Protein AF-A0A0K0EP38-F1 (afdb_monomer_lite)

Sequence (114 aa):
MKLIFFIFIFVSFFEIIFGTPALSNNSETIFCDSCLLLFNEIKQNLSLYTEESIKDAKIPVQKDCNTWVKHHKFMSNICNEVFDDITEALVEAIYKMKHQIYPDEICAKLELCK

Secondary structure (DSSP, 8-state):
-HHHHHHHHHHHHHHHHHSS----HHHHHHHHHHHHHHHHHHHHHHHH--HHHHHHTHHHHHHHHHHHHHH-GGGHHHHHHHHHHHHHHHHHHHHHHHHH--HHHHHHHTTS--

Organism: Strongyloides stercoralis (NCBI:txid6248)

Foldseek 3Di:
DVVVVVVVVVVVVCCVVQVDDDDDPVQLVVLLVVLLVVLVVVLVVLVPDDLVNLVVVLVVQLVVLVVVCVVVVVCVCVSPVVSVVVSVVVSVVSVVVNVVRDSNVVCVVSVSHD

Radius of gyration: 19.5 Å; chains: 1; bounding box: 46×30×46 Å

Structure (mmCIF, N/CA/C/O backbone):
data_AF-A0A0K0EP38-F1
#
_entry.id   AF-A0A0K0EP38-F1
#
loop_
_atom_site.group_PDB
_atom_site.id
_atom_site.type_symbol
_atom_site.label_atom_id
_atom_site.label_alt_id
_atom_site.label_comp_id
_atom_site.label_asym_id
_atom_site.label_entity_id
_atom_site.label_seq_id
_atom_site.pdbx_PDB_ins_code
_atom_site.Cartn_x
_atom_site.Cartn_y
_atom_site.Cartn_z
_atom_site.occupancy
_atom_site.B_iso_or_equiv
_atom_site.auth_seq_id
_atom_site.auth_comp_id
_atom_site.auth_asym_id
_atom_site.auth_atom_id
_atom_site.pdbx_PDB_model_num
ATOM 1 N N . MET A 1 1 ? -0.440 -21.050 4.761 1.00 52.41 1 MET A N 1
ATOM 2 C CA . MET A 1 1 ? 0.244 -21.629 3.578 1.00 52.41 1 MET A CA 1
ATOM 3 C C . MET A 1 1 ? 0.188 -20.735 2.335 1.00 52.41 1 MET A C 1
ATOM 5 O O . MET A 1 1 ? 1.208 -20.607 1.679 1.00 52.41 1 MET A O 1
ATOM 9 N N . LYS A 1 2 ? -0.938 -20.064 2.028 1.00 57.41 2 LYS A N 1
ATOM 10 C CA . LYS A 1 2 ? -1.054 -19.180 0.846 1.00 57.41 2 LYS A CA 1
ATOM 11 C C . LYS A 1 2 ? -0.114 -17.960 0.867 1.00 57.41 2 LYS A C 1
ATOM 13 O O . LYS A 1 2 ? 0.460 -17.634 -0.159 1.00 57.41 2 LYS A O 1
ATOM 18 N N . LEU A 1 3 ? 0.093 -17.338 2.033 1.00 58.81 3 LEU A N 1
ATOM 19 C CA . LEU A 1 3 ? 0.911 -16.122 2.154 1.00 58.81 3 LEU A CA 1
ATOM 20 C C . LEU A 1 3 ? 2.399 -16.361 1.832 1.00 58.81 3 LEU A C 1
ATOM 22 O O . LEU A 1 3 ? 3.007 -15.590 1.103 1.00 58.81 3 LEU A O 1
ATOM 26 N N . ILE A 1 4 ? 2.962 -17.474 2.320 1.00 69.19 4 ILE A N 1
ATOM 27 C CA . ILE A 1 4 ? 4.370 -17.840 2.084 1.00 69.19 4 ILE A CA 1
ATOM 28 C C . ILE A 1 4 ? 4.614 -18.082 0.590 1.00 69.19 4 ILE A C 1
ATOM 30 O O . ILE A 1 4 ? 5.642 -17.677 0.064 1.00 69.19 4 ILE A O 1
ATOM 34 N N . PHE A 1 5 ? 3.639 -18.677 -0.106 1.00 68.81 5 PHE A N 1
ATOM 35 C CA . PHE A 1 5 ? 3.726 -18.925 -1.545 1.00 68.81 5 PHE A CA 1
ATOM 36 C C . PHE 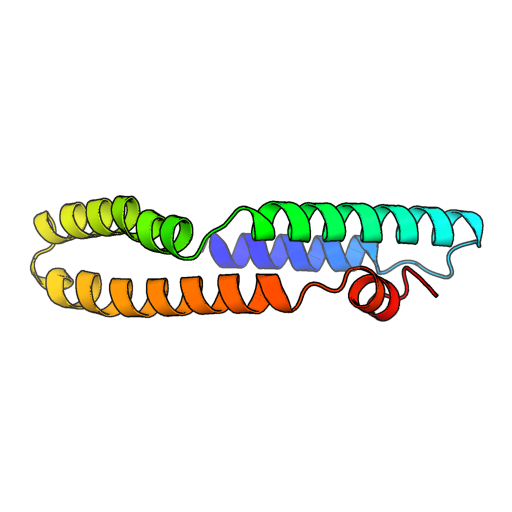A 1 5 ? 3.776 -17.619 -2.353 1.00 68.81 5 PHE A C 1
ATOM 38 O O . PHE A 1 5 ? 4.571 -17.507 -3.279 1.00 68.81 5 PHE A O 1
ATOM 45 N N . PHE A 1 6 ? 2.993 -16.606 -1.962 1.00 66.75 6 PHE A N 1
ATOM 46 C CA . PHE A 1 6 ? 3.040 -15.283 -2.594 1.00 66.75 6 PHE A CA 1
ATOM 47 C C . PHE A 1 6 ? 4.380 -14.574 -2.380 1.00 66.75 6 PHE A C 1
ATOM 49 O O . PHE A 1 6 ? 4.914 -14.006 -3.328 1.00 66.75 6 PHE A O 1
ATOM 56 N N . ILE A 1 7 ? 4.948 -14.647 -1.171 1.00 69.88 7 ILE A N 1
ATOM 57 C CA . ILE A 1 7 ? 6.267 -14.063 -0.884 1.00 69.88 7 ILE A CA 1
ATOM 58 C C . ILE A 1 7 ? 7.343 -14.753 -1.725 1.00 69.88 7 ILE A C 1
ATOM 60 O O . ILE A 1 7 ? 8.167 -14.074 -2.329 1.00 69.88 7 ILE A O 1
ATOM 64 N N . PHE A 1 8 ? 7.308 -16.087 -1.817 1.00 66.19 8 PHE A N 1
ATOM 65 C CA . PHE A 1 8 ? 8.280 -16.840 -2.610 1.00 66.19 8 PHE A CA 1
ATOM 66 C C . PHE A 1 8 ? 8.211 -16.464 -4.090 1.00 66.19 8 PHE A C 1
ATOM 68 O O . PHE A 1 8 ? 9.243 -16.179 -4.684 1.00 66.19 8 PHE A O 1
ATOM 75 N N . ILE A 1 9 ? 7.004 -16.372 -4.663 1.00 71.81 9 ILE A N 1
ATOM 76 C CA . ILE A 1 9 ? 6.829 -15.915 -6.048 1.00 71.81 9 ILE A CA 1
ATOM 77 C C . ILE A 1 9 ? 7.384 -14.502 -6.221 1.00 71.81 9 ILE A C 1
ATOM 79 O O . ILE A 1 9 ? 8.078 -14.258 -7.200 1.00 71.81 9 ILE A O 1
ATOM 83 N N . PHE A 1 10 ? 7.123 -13.588 -5.284 1.00 71.19 10 PHE A N 1
ATOM 84 C CA . PHE A 1 10 ? 7.612 -12.214 -5.386 1.00 71.19 10 PHE A CA 1
ATOM 85 C C . PHE A 1 10 ? 9.144 -12.141 -5.351 1.00 71.19 10 PHE A C 1
ATOM 87 O O . PHE A 1 10 ? 9.734 -11.444 -6.171 1.00 71.19 10 PHE A O 1
ATOM 94 N N . VAL A 1 11 ? 9.793 -12.907 -4.466 1.00 68.94 11 VAL A N 1
ATOM 95 C CA . VAL A 1 11 ? 11.262 -12.983 -4.380 1.00 68.94 11 VAL A CA 1
ATOM 96 C C . VAL A 1 11 ? 11.854 -13.620 -5.637 1.00 68.94 11 VAL A C 1
ATOM 98 O O . VAL A 1 11 ? 12.791 -13.069 -6.205 1.00 68.94 11 VAL A O 1
ATOM 101 N N . SER A 1 12 ? 11.282 -14.726 -6.124 1.00 60.16 12 SER A N 1
ATOM 102 C CA . SER A 1 12 ? 11.739 -15.373 -7.362 1.00 60.16 12 SER A CA 1
ATOM 103 C C . SER A 1 12 ? 11.550 -14.476 -8.586 1.00 60.16 12 SER A C 1
ATOM 105 O O . SER A 1 12 ? 12.399 -14.452 -9.471 1.00 60.16 12 SER A O 1
ATOM 107 N N . PHE A 1 13 ? 10.453 -13.717 -8.644 1.00 62.00 13 PHE A N 1
ATOM 108 C CA . PHE A 1 13 ? 10.215 -12.757 -9.720 1.00 62.00 13 PHE A CA 1
ATOM 109 C C . PHE A 1 13 ? 11.217 -11.601 -9.656 1.00 62.00 13 PHE A C 1
ATOM 111 O O . PHE A 1 13 ? 11.725 -11.182 -10.691 1.00 62.00 13 PHE A O 1
ATOM 118 N N . PHE A 1 14 ? 11.570 -11.153 -8.446 1.00 58.97 14 PHE A N 1
ATOM 119 C CA . PHE A 1 14 ? 12.662 -10.208 -8.232 1.00 58.97 14 PHE A CA 1
ATOM 120 C C . PHE A 1 14 ? 13.992 -10.783 -8.750 1.00 58.97 14 PHE A C 1
ATOM 122 O O . PHE A 1 14 ? 14.615 -10.184 -9.616 1.00 58.97 14 PHE A O 1
ATOM 129 N N . GLU A 1 15 ? 14.418 -11.969 -8.319 1.00 53.09 15 GLU A N 1
ATOM 130 C CA . GLU A 1 15 ? 15.701 -12.533 -8.770 1.00 53.09 15 GLU A CA 1
ATOM 131 C C . GLU A 1 15 ? 15.780 -12.725 -10.293 1.00 53.09 15 GLU A C 1
ATOM 133 O O . GLU A 1 15 ? 16.832 -12.488 -10.880 1.00 53.09 15 GLU A O 1
ATOM 138 N N . ILE A 1 16 ? 14.677 -13.094 -10.952 1.00 57.16 16 ILE A N 1
ATOM 139 C CA . ILE A 1 16 ? 14.643 -13.243 -12.415 1.00 57.16 16 ILE A CA 1
ATOM 140 C C . ILE A 1 16 ? 14.724 -11.882 -13.122 1.00 57.16 16 ILE A C 1
ATOM 142 O O . ILE A 1 16 ? 15.391 -11.777 -14.149 1.00 57.16 16 ILE A O 1
ATOM 146 N N . ILE A 1 17 ? 14.067 -10.844 -12.595 1.00 56.72 17 ILE A N 1
ATOM 147 C CA . ILE A 1 17 ? 14.108 -9.497 -13.188 1.00 56.72 17 ILE A CA 1
ATOM 148 C C . ILE A 1 17 ? 15.463 -8.825 -12.948 1.00 56.72 17 ILE A C 1
ATOM 150 O O . ILE A 1 17 ? 16.000 -8.190 -13.853 1.00 56.72 17 ILE A O 1
ATOM 154 N N . PHE A 1 18 ? 16.021 -8.964 -11.746 1.00 56.72 18 PHE A N 1
ATOM 155 C CA . PHE A 1 18 ? 17.198 -8.210 -11.304 1.00 56.72 18 PHE A CA 1
ATOM 156 C C . PHE A 1 18 ? 18.521 -8.983 -11.452 1.00 56.72 18 PHE A C 1
ATOM 158 O O . PHE A 1 18 ? 19.591 -8.389 -11.370 1.00 56.72 18 PHE A O 1
ATOM 165 N N . GLY A 1 19 ? 18.486 -10.299 -11.685 1.00 46.00 19 GLY A N 1
ATOM 166 C CA . GLY A 1 19 ? 19.666 -11.173 -11.682 1.00 46.00 19 GLY A CA 1
ATOM 167 C C . GLY A 1 19 ? 20.494 -11.232 -12.972 1.00 46.00 19 GLY A C 1
ATOM 168 O O . GLY A 1 19 ? 21.345 -12.115 -13.082 1.00 46.00 19 GLY A O 1
ATOM 169 N N . THR A 1 20 ? 20.290 -10.350 -13.959 1.00 46.00 20 THR A N 1
ATOM 170 C CA . THR A 1 20 ? 21.035 -10.411 -15.237 1.00 46.00 20 THR A CA 1
ATOM 171 C C . THR A 1 20 ? 21.690 -9.084 -15.653 1.00 46.00 20 THR A C 1
ATOM 173 O O . THR A 1 20 ? 21.168 -8.018 -15.347 1.00 46.00 20 THR A O 1
ATOM 176 N N . PRO A 1 21 ? 22.870 -9.140 -16.307 1.00 43.19 21 PRO A N 1
ATOM 177 C CA . PRO A 1 21 ? 23.967 -8.188 -16.115 1.00 43.19 21 PRO A CA 1
ATOM 178 C C . PRO A 1 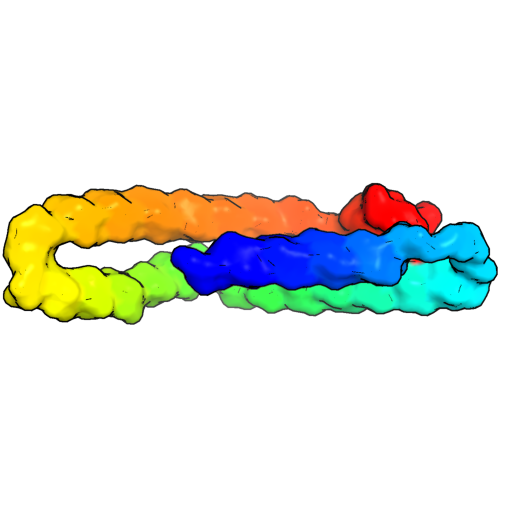21 ? 23.968 -6.988 -17.077 1.00 43.19 21 PRO A C 1
ATOM 180 O O . PRO A 1 21 ? 23.500 -7.090 -18.206 1.00 43.19 21 PRO A O 1
ATOM 183 N N . ALA A 1 22 ? 24.598 -5.895 -16.618 1.00 48.66 22 ALA A N 1
ATOM 184 C CA . ALA A 1 22 ? 25.064 -4.714 -17.363 1.00 48.66 22 ALA A CA 1
ATOM 185 C C . ALA A 1 22 ? 24.159 -4.280 -18.531 1.00 48.66 22 ALA A C 1
ATOM 187 O O . ALA A 1 22 ? 24.458 -4.477 -19.710 1.00 48.66 22 ALA A O 1
ATOM 188 N N . LEU A 1 23 ? 23.043 -3.662 -18.161 1.00 48.31 23 LEU A N 1
ATOM 189 C CA . LEU A 1 23 ? 22.065 -3.072 -19.061 1.00 48.31 23 LEU A CA 1
ATOM 190 C C . LEU A 1 23 ? 22.726 -2.035 -19.983 1.00 48.31 23 LEU A C 1
ATOM 192 O O . LEU A 1 23 ? 23.411 -1.120 -19.535 1.00 48.31 23 LEU A O 1
ATOM 196 N N . SER A 1 24 ? 22.505 -2.165 -21.292 1.00 51.19 24 SER A N 1
ATOM 197 C CA . SER A 1 24 ? 22.821 -1.099 -22.251 1.00 51.19 24 SER A CA 1
ATOM 198 C C . SER A 1 24 ? 22.074 0.194 -21.881 1.00 51.19 24 SER A C 1
ATOM 200 O O . SER A 1 24 ? 20.976 0.120 -21.328 1.00 51.19 24 SER A O 1
ATOM 202 N N . ASN A 1 25 ? 22.607 1.371 -22.234 1.00 59.25 25 ASN A N 1
ATOM 203 C CA . ASN A 1 25 ? 21.978 2.659 -21.885 1.00 59.25 25 ASN A CA 1
ATOM 204 C C . ASN A 1 25 ? 20.479 2.729 -22.255 1.00 59.25 25 ASN A C 1
ATOM 206 O O . ASN A 1 25 ? 19.683 3.234 -21.475 1.00 59.25 25 ASN A O 1
ATOM 210 N N . ASN A 1 26 ? 20.071 2.181 -23.410 1.00 60.50 26 ASN A N 1
ATOM 211 C CA . ASN A 1 26 ? 18.657 2.172 -23.815 1.00 60.50 26 ASN A CA 1
ATOM 212 C C . ASN A 1 26 ? 17.790 1.308 -22.897 1.00 60.50 26 ASN A C 1
ATOM 214 O O . ASN A 1 26 ? 16.661 1.673 -22.584 1.00 60.50 26 ASN A O 1
ATOM 218 N N . SER A 1 27 ? 18.302 0.146 -22.489 1.00 63.59 27 SER A N 1
ATOM 219 C CA . SER A 1 27 ? 17.575 -0.724 -21.569 1.00 63.59 27 SER A CA 1
ATOM 220 C C . SER A 1 27 ? 17.490 -0.105 -20.179 1.00 63.59 27 SER A C 1
ATOM 222 O O . SER A 1 27 ? 16.425 -0.152 -19.581 1.00 63.59 27 SER A O 1
ATOM 224 N N . GLU A 1 28 ? 18.554 0.545 -19.706 1.00 69.50 28 GLU A N 1
ATOM 225 C CA . GLU A 1 28 ? 18.549 1.258 -18.426 1.00 69.50 28 GLU A CA 1
ATOM 226 C C . GLU A 1 28 ? 17.451 2.330 -18.386 1.00 69.50 28 GLU A C 1
ATOM 228 O O . GLU A 1 28 ? 16.660 2.349 -17.450 1.00 69.50 28 GLU A O 1
ATOM 233 N N . THR A 1 29 ? 17.306 3.139 -19.444 1.00 81.44 29 THR A N 1
ATOM 234 C CA . THR A 1 29 ? 16.199 4.105 -19.543 1.00 81.44 29 THR A CA 1
ATOM 235 C C . THR A 1 29 ? 14.829 3.424 -19.490 1.00 81.44 29 THR A C 1
ATOM 237 O O . THR A 1 29 ? 13.971 3.846 -18.723 1.00 81.44 29 THR A O 1
ATOM 240 N N . ILE A 1 30 ? 14.624 2.331 -20.235 1.00 84.94 30 ILE A N 1
ATOM 241 C CA . ILE A 1 30 ? 13.337 1.612 -20.250 1.00 84.94 30 ILE A CA 1
ATOM 242 C C . ILE A 1 30 ? 12.995 1.036 -18.869 1.00 84.94 30 ILE A C 1
ATOM 244 O O . ILE A 1 30 ? 11.838 1.100 -18.442 1.00 84.94 30 ILE A O 1
ATOM 248 N N . PHE A 1 31 ? 13.974 0.463 -18.164 1.00 84.56 31 PHE A N 1
ATOM 249 C CA . PHE A 1 31 ? 13.752 -0.077 -16.823 1.00 84.56 31 PHE A CA 1
ATOM 250 C C . PHE A 1 31 ? 13.540 1.026 -15.790 1.00 84.56 31 PHE A C 1
ATOM 252 O O . PHE A 1 31 ? 12.661 0.873 -14.939 1.00 84.56 31 PHE A O 1
ATOM 259 N N . CYS A 1 32 ? 14.266 2.141 -15.900 1.00 88.38 32 CYS A N 1
ATOM 260 C CA . CYS A 1 32 ? 14.037 3.325 -15.081 1.00 88.38 32 CYS A CA 1
ATOM 261 C C . CYS A 1 32 ? 12.599 3.829 -15.243 1.00 88.38 32 CYS A C 1
ATOM 263 O O . CYS A 1 32 ? 11.858 3.904 -14.264 1.00 88.38 32 CYS A O 1
ATOM 265 N N . ASP A 1 33 ? 12.166 4.070 -16.482 1.00 89.69 33 ASP A N 1
ATOM 266 C CA . ASP A 1 33 ? 10.821 4.560 -16.791 1.00 89.69 33 ASP A CA 1
ATOM 267 C C . ASP A 1 33 ? 9.741 3.594 -16.290 1.00 89.69 33 ASP A C 1
ATOM 269 O O . ASP A 1 33 ? 8.750 4.013 -15.690 1.00 89.69 33 ASP A O 1
ATOM 273 N N . SER A 1 34 ? 9.948 2.287 -16.479 1.00 88.06 34 SER A N 1
ATOM 274 C CA . SER A 1 34 ? 9.020 1.253 -16.001 1.00 88.06 34 SER A CA 1
ATOM 275 C C . SER A 1 34 ? 8.934 1.226 -14.473 1.00 88.06 34 SER A C 1
ATOM 277 O O . SER A 1 34 ? 7.843 1.096 -13.915 1.00 88.06 34 SER A O 1
ATOM 279 N N . CYS A 1 35 ? 10.070 1.372 -13.788 1.00 87.81 35 CYS A N 1
ATOM 280 C CA . CYS A 1 35 ? 10.127 1.443 -12.333 1.00 87.81 35 CYS A CA 1
ATOM 281 C C . CYS A 1 35 ? 9.412 2.693 -11.811 1.00 87.81 35 CYS A C 1
ATOM 283 O O . CYS A 1 35 ? 8.546 2.595 -10.936 1.00 87.81 35 CYS A O 1
ATOM 285 N N . LEU A 1 36 ? 9.718 3.857 -12.387 1.00 92.31 36 LEU A N 1
ATOM 286 C CA . LEU A 1 36 ? 9.084 5.118 -12.023 1.00 92.31 36 LEU A CA 1
ATOM 287 C C . LEU A 1 36 ? 7.579 5.063 -12.264 1.00 92.31 36 LEU A C 1
ATOM 289 O O . LEU A 1 36 ? 6.819 5.495 -11.399 1.00 92.31 36 LEU A O 1
ATOM 293 N N . LEU A 1 37 ? 7.129 4.512 -13.392 1.00 91.75 37 LEU A N 1
ATOM 294 C CA . LEU A 1 37 ? 5.707 4.354 -13.694 1.00 91.75 37 LEU A CA 1
ATOM 295 C C . LEU A 1 37 ? 5.015 3.477 -12.647 1.00 91.75 37 LEU A C 1
ATOM 297 O O . LEU A 1 37 ? 4.017 3.905 -12.067 1.00 91.75 37 LEU A O 1
ATOM 301 N N . LEU A 1 38 ? 5.582 2.306 -12.342 1.00 87.75 38 LEU A N 1
ATOM 302 C CA . LEU A 1 38 ? 5.036 1.387 -11.343 1.00 87.75 38 LEU A CA 1
ATOM 303 C C . LEU A 1 38 ? 4.913 2.055 -9.969 1.00 87.75 38 LEU A C 1
ATOM 305 O O . LEU A 1 38 ? 3.846 2.031 -9.357 1.00 87.75 38 LEU A O 1
ATOM 309 N N . PHE A 1 39 ? 5.986 2.667 -9.465 1.00 89.06 39 PHE A N 1
ATOM 310 C CA . PHE A 1 39 ? 5.960 3.262 -8.128 1.00 89.06 39 PHE A CA 1
ATOM 311 C C . PHE A 1 39 ? 5.150 4.559 -8.067 1.00 89.06 39 PHE A C 1
ATOM 313 O O . PHE A 1 39 ? 4.563 4.844 -7.021 1.00 89.06 39 PHE A O 1
ATOM 320 N N . ASN A 1 40 ? 5.043 5.314 -9.163 1.00 90.38 40 ASN A N 1
ATOM 321 C CA . ASN A 1 40 ? 4.101 6.429 -9.252 1.00 90.38 40 ASN A CA 1
ATOM 322 C C . ASN A 1 40 ? 2.652 5.941 -9.198 1.00 90.38 40 ASN A C 1
ATOM 324 O O . ASN A 1 40 ? 1.852 6.521 -8.465 1.00 90.38 40 ASN A O 1
ATOM 328 N N . GLU A 1 41 ? 2.317 4.862 -9.901 1.00 86.06 41 GLU A N 1
ATOM 329 C CA . GLU A 1 41 ? 0.978 4.273 -9.858 1.00 86.06 41 GLU A CA 1
ATOM 330 C C . GLU A 1 41 ? 0.657 3.714 -8.464 1.00 86.06 41 GLU A C 1
ATOM 332 O O . GLU A 1 41 ? -0.420 3.972 -7.924 1.00 86.06 41 GLU A O 1
ATOM 337 N N . ILE A 1 42 ? 1.610 3.038 -7.813 1.00 84.38 42 ILE A N 1
ATOM 338 C CA . ILE A 1 42 ? 1.460 2.594 -6.418 1.00 84.38 42 ILE A CA 1
ATOM 339 C C . ILE A 1 42 ? 1.249 3.800 -5.492 1.00 84.38 42 ILE A C 1
ATOM 341 O O . ILE A 1 42 ? 0.340 3.778 -4.661 1.00 84.38 42 ILE A O 1
ATOM 345 N N . LYS A 1 43 ? 2.049 4.865 -5.630 1.00 84.62 43 LYS A N 1
ATOM 346 C CA . LYS A 1 43 ? 1.918 6.086 -4.821 1.00 84.62 43 LYS A CA 1
ATOM 347 C C . LYS A 1 43 ? 0.559 6.751 -5.016 1.00 84.62 43 LYS A C 1
ATOM 349 O O . LYS A 1 43 ? -0.076 7.128 -4.033 1.00 84.62 43 LYS A O 1
ATOM 354 N N . GLN A 1 44 ? 0.097 6.871 -6.259 1.00 84.62 44 GLN A N 1
ATOM 355 C CA . GLN A 1 44 ? -1.223 7.408 -6.583 1.00 84.62 44 GLN A CA 1
ATOM 356 C C . GLN A 1 44 ? -2.330 6.546 -5.979 1.00 84.62 44 GLN A C 1
ATOM 358 O O . GLN A 1 44 ? -3.165 7.075 -5.248 1.00 84.62 44 GLN A O 1
ATOM 363 N N . ASN A 1 45 ? -2.293 5.229 -6.176 1.00 80.19 45 ASN A N 1
ATOM 364 C CA . ASN A 1 45 ? -3.279 4.320 -5.597 1.00 80.19 45 ASN A CA 1
ATOM 365 C C . ASN A 1 45 ? -3.293 4.393 -4.066 1.00 80.19 45 ASN A C 1
ATOM 367 O O . ASN A 1 45 ? -4.364 4.476 -3.474 1.00 80.19 45 ASN A O 1
ATOM 371 N N . LEU A 1 46 ? -2.128 4.455 -3.415 1.00 78.38 46 LEU A N 1
ATOM 372 C CA . LEU A 1 46 ? -2.034 4.638 -1.964 1.00 78.38 46 LEU A CA 1
ATOM 373 C C . LEU A 1 46 ? -2.511 6.020 -1.502 1.00 78.38 46 LEU A C 1
ATOM 375 O O . LEU A 1 46 ? -3.052 6.157 -0.405 1.00 78.38 46 LEU A O 1
ATOM 379 N N . SER A 1 47 ? -2.356 7.051 -2.334 1.00 76.75 47 SER A N 1
ATOM 380 C CA . SER A 1 47 ? -2.838 8.397 -2.024 1.00 76.75 47 SER A CA 1
ATOM 381 C C . SER A 1 47 ? -4.361 8.483 -1.938 1.00 76.75 47 SER A C 1
ATOM 383 O O . SER A 1 47 ? -4.859 9.247 -1.104 1.00 76.75 47 SER A O 1
ATOM 385 N N . LEU A 1 48 ? -5.069 7.651 -2.715 1.00 77.12 48 LEU A N 1
ATOM 386 C CA . LEU A 1 48 ? -6.531 7.553 -2.711 1.00 77.12 48 LEU A CA 1
ATOM 387 C C . LEU A 1 48 ? -7.072 7.010 -1.387 1.00 77.12 48 LEU A C 1
ATOM 389 O O . LEU A 1 48 ? -8.202 7.322 -1.019 1.00 77.12 48 LEU A O 1
ATOM 393 N N . TYR A 1 49 ? -6.266 6.241 -0.650 1.00 71.81 49 TYR A N 1
ATOM 394 C CA . TYR A 1 49 ? -6.656 5.778 0.672 1.00 71.81 49 TYR A CA 1
ATOM 395 C C . TYR A 1 49 ? -6.586 6.942 1.665 1.00 71.81 49 TYR A C 1
ATOM 397 O O . TYR A 1 49 ? -5.512 7.451 2.016 1.00 71.81 49 TYR A O 1
ATOM 405 N N . THR A 1 50 ? -7.758 7.383 2.107 1.00 72.88 50 THR A N 1
ATOM 406 C CA . THR A 1 50 ? -7.936 8.260 3.266 1.00 72.88 50 THR A CA 1
ATOM 407 C C . THR A 1 50 ? -7.863 7.432 4.546 1.00 72.88 50 THR A C 1
ATOM 409 O O . THR A 1 50 ? -8.146 6.236 4.527 1.00 72.88 50 THR A O 1
ATOM 412 N N . GLU A 1 51 ? -7.523 8.055 5.676 1.00 71.88 51 GLU A N 1
ATOM 413 C CA . GLU A 1 51 ? -7.573 7.379 6.982 1.00 71.88 51 GLU A CA 1
ATOM 414 C C . GLU A 1 51 ? -8.950 6.734 7.229 1.00 71.88 51 GLU A C 1
ATOM 416 O O . GLU A 1 51 ? -9.033 5.617 7.732 1.00 71.88 51 GLU A O 1
ATOM 421 N N . GLU A 1 52 ? -10.019 7.400 6.784 1.00 76.88 52 GLU A N 1
ATOM 422 C CA . GLU A 1 52 ? -11.390 6.889 6.812 1.00 76.88 52 GLU A CA 1
ATOM 423 C C . GLU A 1 52 ? -11.554 5.622 5.965 1.00 76.88 52 GLU A C 1
ATOM 425 O O . GLU A 1 52 ? -11.980 4.605 6.496 1.00 76.88 52 GLU A O 1
ATOM 430 N N . SER A 1 53 ? -11.109 5.613 4.703 1.00 74.38 53 SER A N 1
ATOM 431 C CA . SER A 1 53 ? -11.207 4.415 3.852 1.00 74.38 53 SER A CA 1
ATOM 432 C C . SER A 1 53 ? -10.440 3.213 4.417 1.00 74.38 53 SER A C 1
ATOM 434 O O . SER A 1 53 ? -10.862 2.067 4.261 1.00 74.38 53 SER A O 1
ATOM 436 N N . ILE A 1 54 ? -9.322 3.464 5.109 1.00 68.06 54 ILE A N 1
ATOM 437 C CA . ILE A 1 54 ? -8.531 2.407 5.739 1.00 68.06 54 ILE A CA 1
ATOM 438 C C . ILE A 1 54 ? -9.236 1.910 7.013 1.00 68.06 54 ILE A C 1
ATOM 440 O O . ILE A 1 54 ? -9.248 0.707 7.276 1.00 68.06 54 ILE A O 1
ATOM 444 N N . LYS A 1 55 ? -9.887 2.797 7.778 1.00 72.38 55 LYS A N 1
ATOM 445 C CA . LYS A 1 55 ? -10.753 2.401 8.901 1.00 72.38 55 LYS A CA 1
ATOM 446 C C . LYS A 1 55 ? -11.970 1.612 8.421 1.00 72.38 55 LYS A C 1
ATOM 448 O O . LYS A 1 55 ? -12.282 0.586 9.017 1.00 72.38 55 LYS A O 1
ATOM 453 N N . ASP A 1 56 ? -12.597 2.010 7.321 1.00 77.88 56 ASP A N 1
ATOM 454 C CA . ASP A 1 56 ? -13.755 1.315 6.751 1.00 77.88 56 ASP A CA 1
ATOM 455 C C . ASP A 1 56 ? -13.406 -0.088 6.246 1.00 77.88 56 ASP A C 1
ATOM 457 O O . ASP A 1 56 ? -14.243 -0.994 6.297 1.00 77.88 56 ASP A O 1
ATOM 461 N N . ALA A 1 57 ? -12.150 -0.325 5.852 1.00 71.38 57 ALA A N 1
ATOM 462 C CA . ALA A 1 57 ? -11.664 -1.663 5.523 1.00 71.38 57 ALA A CA 1
ATOM 463 C C . ALA A 1 57 ? -11.743 -2.644 6.715 1.00 71.38 57 ALA A C 1
ATOM 465 O O . ALA A 1 57 ? -11.799 -3.857 6.490 1.00 71.38 57 ALA A O 1
ATOM 466 N N . LYS A 1 58 ? -11.838 -2.157 7.969 1.00 72.12 58 LYS A N 1
ATOM 467 C CA . LYS A 1 58 ? -12.102 -2.999 9.154 1.00 72.12 58 LYS A CA 1
ATOM 468 C C . LYS A 1 58 ? -13.483 -3.652 9.102 1.00 72.12 58 LYS A C 1
ATOM 470 O O . LYS A 1 58 ? -13.644 -4.778 9.561 1.00 72.12 58 LYS A O 1
ATOM 475 N N . ILE A 1 59 ? -14.486 -2.980 8.537 1.00 79.00 59 ILE A N 1
ATOM 476 C CA . ILE A 1 59 ? -15.895 -3.401 8.592 1.00 79.00 59 ILE A CA 1
ATOM 477 C C . ILE A 1 59 ? -16.135 -4.791 7.971 1.00 79.00 59 ILE A C 1
ATOM 479 O O . ILE A 1 59 ? -16.722 -5.642 8.651 1.00 79.00 59 ILE A O 1
ATOM 483 N N . PRO A 1 60 ? -15.723 -5.077 6.717 1.00 76.31 60 PRO A N 1
ATOM 484 C CA . PRO A 1 60 ? -15.946 -6.394 6.124 1.00 76.31 60 PRO A CA 1
ATOM 485 C C . PRO A 1 60 ? -15.207 -7.499 6.884 1.00 76.31 60 PRO A C 1
ATOM 487 O O . PRO A 1 60 ? -15.774 -8.566 7.109 1.00 76.31 60 PRO A O 1
ATOM 490 N N . VAL A 1 61 ? -13.986 -7.238 7.352 1.00 72.75 61 VAL A N 1
ATOM 491 C CA . VAL A 1 61 ? -13.198 -8.264 8.041 1.00 72.75 61 VAL A CA 1
ATOM 492 C C . VAL A 1 61 ? -13.719 -8.514 9.465 1.00 72.75 61 VAL A C 1
ATOM 494 O O . VAL A 1 61 ? -13.833 -9.670 9.873 1.00 72.75 61 VAL A O 1
ATOM 497 N N . GLN A 1 62 ? -14.177 -7.480 10.183 1.00 79.62 62 GLN A N 1
ATOM 498 C CA . GLN A 1 62 ? -14.884 -7.634 11.462 1.00 79.62 62 GLN A CA 1
ATOM 499 C C . GLN A 1 62 ? -16.176 -8.443 11.292 1.00 79.62 62 GLN A C 1
ATOM 501 O O . GLN A 1 62 ? -16.537 -9.250 12.151 1.00 79.62 62 GLN A O 1
ATOM 506 N N . LYS A 1 63 ? -16.901 -8.250 10.185 1.00 81.50 63 LYS A N 1
ATOM 507 C CA . LYS A 1 63 ? -18.111 -9.026 9.882 1.00 81.50 63 LYS A CA 1
ATOM 508 C C . LYS A 1 63 ? -17.799 -10.514 9.698 1.00 81.50 63 LYS A C 1
ATOM 510 O O . LYS A 1 63 ? -18.538 -11.357 10.222 1.00 81.50 63 LYS A O 1
ATOM 515 N N . ASP A 1 64 ? -16.714 -10.838 9.005 1.00 81.19 64 ASP A N 1
ATOM 516 C CA . ASP A 1 64 ? -16.261 -12.221 8.826 1.00 81.19 64 ASP A CA 1
ATOM 517 C C . ASP A 1 64 ? -15.789 -12.826 10.151 1.00 81.19 64 ASP A C 1
ATOM 519 O O . ASP A 1 64 ? -16.204 -13.931 10.512 1.00 81.19 64 ASP A O 1
ATOM 523 N N . CYS A 1 65 ? -15.029 -12.058 10.933 1.00 78.62 65 CYS A N 1
ATOM 524 C CA . CYS A 1 65 ? -14.629 -12.409 12.291 1.00 78.62 65 CYS A CA 1
ATOM 525 C C . CYS A 1 65 ? -15.847 -12.742 13.171 1.00 78.62 65 CYS A C 1
ATOM 527 O O . CYS A 1 65 ? -15.956 -13.849 13.700 1.00 78.62 65 CYS A O 1
ATOM 529 N N . ASN A 1 66 ? -16.839 -11.850 13.237 1.00 82.94 66 ASN A N 1
ATOM 530 C CA . ASN A 1 66 ? -18.077 -12.057 13.993 1.00 82.94 66 ASN A CA 1
ATOM 531 C C . ASN A 1 66 ? -18.853 -13.299 13.527 1.00 82.94 66 ASN A C 1
ATOM 533 O O . ASN A 1 66 ? -19.454 -14.008 14.340 1.00 82.94 66 ASN A O 1
ATOM 537 N N . THR A 1 67 ? -18.851 -13.582 12.223 1.00 83.38 67 THR A N 1
ATOM 538 C CA . THR A 1 67 ? -19.474 -14.793 11.667 1.00 83.38 67 THR A CA 1
ATOM 539 C C . THR A 1 67 ? -18.744 -16.043 12.149 1.00 83.38 67 THR A C 1
ATOM 541 O O . THR A 1 67 ? -19.378 -17.012 12.567 1.00 83.38 67 THR A O 1
ATOM 544 N N . TRP A 1 68 ? -17.416 -16.011 12.176 1.00 78.75 68 TRP A N 1
ATOM 545 C CA . TRP A 1 68 ? -16.610 -17.131 12.641 1.00 78.75 68 TRP A CA 1
ATOM 546 C C . TRP A 1 68 ? -16.737 -17.372 14.152 1.00 78.75 68 TRP A C 1
ATOM 548 O O . TRP A 1 68 ? -16.885 -18.521 14.579 1.00 78.75 68 TRP A O 1
ATOM 558 N N . VAL A 1 69 ? -16.795 -16.301 14.951 1.00 84.31 69 VAL A N 1
ATOM 559 C CA . VAL A 1 69 ? -17.026 -16.349 16.407 1.00 84.31 69 VAL A CA 1
ATOM 560 C C . VAL A 1 69 ? -18.398 -16.925 16.752 1.00 84.31 69 VAL A C 1
ATOM 562 O O . VAL A 1 69 ? -18.519 -17.669 17.726 1.00 84.31 69 VAL A O 1
ATOM 565 N N . LYS A 1 70 ? -19.436 -16.662 15.944 1.00 80.88 70 LYS A N 1
ATOM 566 C CA . LYS A 1 70 ? -20.747 -17.314 16.130 1.00 80.88 70 LYS A CA 1
ATOM 567 C C . LYS A 1 70 ? -20.642 -18.839 16.072 1.00 80.88 70 LYS A C 1
ATOM 569 O O . LYS A 1 70 ? -21.327 -19.513 16.838 1.00 80.88 70 LYS A O 1
ATOM 574 N N . HIS A 1 71 ? -19.785 -19.368 15.200 1.00 83.12 71 HIS A N 1
ATOM 575 C CA . HIS A 1 71 ? -19.533 -20.806 15.094 1.00 83.12 71 HIS A CA 1
ATOM 576 C C . HIS A 1 71 ? -18.535 -21.320 16.144 1.00 83.12 71 HIS A C 1
ATOM 578 O O . HIS A 1 71 ? -18.628 -22.472 16.559 1.00 83.12 71 HIS A O 1
ATOM 584 N N . HIS A 1 72 ? -17.625 -20.467 16.622 1.00 79.88 72 HIS A N 1
ATOM 585 C CA . HIS A 1 72 ? -16.547 -20.832 17.540 1.00 79.88 72 HIS A CA 1
ATOM 586 C C . HIS A 1 72 ? -16.455 -19.820 18.688 1.00 79.88 72 HIS A C 1
ATOM 588 O O . HIS A 1 72 ? -15.529 -19.015 18.744 1.00 79.88 72 HIS A O 1
ATOM 594 N N . LYS A 1 73 ? -17.408 -19.856 19.633 1.00 75.31 73 LYS A N 1
ATOM 595 C CA . LYS A 1 73 ? -17.488 -18.878 20.744 1.00 75.31 73 LYS A CA 1
ATOM 596 C C . LYS A 1 73 ? -16.184 -18.715 21.532 1.00 75.31 73 LYS A C 1
ATOM 598 O O . LYS A 1 73 ? -15.883 -17.613 21.974 1.00 75.31 73 LYS A O 1
ATOM 603 N N . PHE A 1 74 ? -15.405 -19.787 21.696 1.00 77.81 74 PHE A N 1
ATOM 604 C CA . PHE A 1 74 ? -14.118 -19.741 22.401 1.00 77.81 74 PHE A CA 1
ATOM 605 C C . PHE A 1 74 ? -13.070 -18.870 21.689 1.00 77.81 74 PHE A C 1
ATOM 607 O O . PHE A 1 74 ? -12.145 -18.387 22.331 1.00 77.81 74 PHE A O 1
ATOM 614 N N . MET A 1 75 ? -13.237 -18.623 20.386 1.00 77.25 75 MET A N 1
ATOM 615 C CA . MET A 1 75 ? -12.378 -17.736 19.606 1.00 77.25 75 MET A CA 1
ATOM 616 C C . MET A 1 75 ? -12.807 -16.269 19.694 1.00 77.25 75 MET A C 1
ATOM 618 O O . MET A 1 75 ? -12.171 -15.449 19.052 1.00 77.25 75 MET A O 1
ATOM 622 N N . SER A 1 76 ? -13.849 -15.902 20.456 1.00 76.06 76 SER A N 1
ATOM 623 C CA . SER A 1 76 ? -14.336 -14.512 20.511 1.00 76.06 76 SER A CA 1
ATOM 624 C C . SER A 1 76 ? -13.250 -13.514 20.901 1.00 76.06 76 SER A C 1
ATOM 626 O O . SER A 1 76 ? -13.130 -12.476 20.257 1.00 76.06 76 SER A O 1
ATOM 628 N N . ASN A 1 77 ? -12.461 -13.834 21.929 1.00 75.75 77 ASN A N 1
ATOM 629 C CA . ASN A 1 77 ? -11.404 -12.940 22.405 1.00 75.75 77 ASN A CA 1
ATOM 630 C C . ASN A 1 77 ? -10.287 -12.841 21.372 1.00 75.75 77 ASN A C 1
ATOM 632 O O . ASN A 1 77 ? -9.920 -11.744 20.982 1.00 75.75 77 ASN A O 1
ATOM 636 N N . ILE A 1 78 ? -9.839 -13.988 20.846 1.00 77.19 78 ILE A N 1
ATOM 637 C CA . ILE A 1 78 ? -8.812 -14.040 19.800 1.00 77.19 78 ILE A CA 1
ATOM 638 C C . ILE A 1 78 ? -9.269 -13.242 18.588 1.00 77.19 78 ILE A C 1
ATOM 640 O O . ILE A 1 78 ? -8.506 -12.466 18.045 1.00 77.19 78 ILE A O 1
ATOM 644 N N . CYS A 1 79 ? -10.514 -13.422 18.164 1.00 76.94 79 CYS A N 1
ATOM 645 C CA . CYS A 1 79 ? -11.006 -12.763 16.977 1.00 76.94 79 CYS A CA 1
ATOM 646 C C . CYS A 1 79 ? -11.067 -11.253 17.179 1.00 76.94 79 CYS A C 1
ATOM 648 O O . CYS A 1 79 ? -10.516 -10.561 16.350 1.00 76.94 79 CYS A O 1
ATOM 650 N N . ASN A 1 80 ? -11.646 -10.737 18.266 1.00 76.94 80 ASN A N 1
ATOM 651 C CA . ASN A 1 80 ? -11.753 -9.286 18.452 1.00 76.94 80 ASN A CA 1
ATOM 652 C C . ASN A 1 80 ? -10.402 -8.625 18.777 1.00 76.94 80 ASN A C 1
ATOM 654 O O . ASN A 1 80 ? -10.047 -7.652 18.125 1.00 76.94 80 ASN A O 1
ATOM 658 N N . GLU A 1 81 ? -9.630 -9.165 19.726 1.00 76.19 81 GLU A N 1
ATOM 659 C CA . GLU A 1 81 ? -8.356 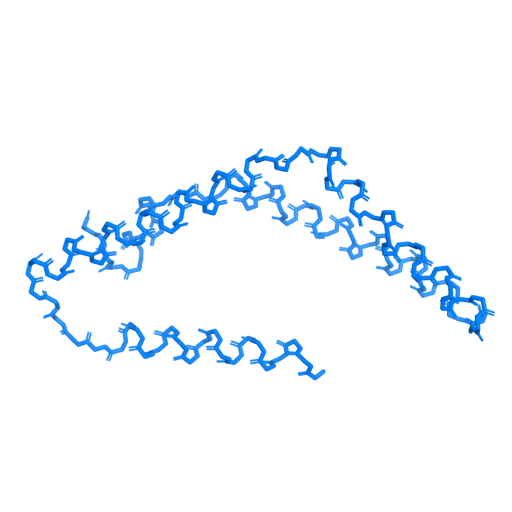-8.557 20.146 1.00 76.19 81 GLU A CA 1
ATOM 660 C C . GLU A 1 81 ? -7.312 -8.622 19.027 1.00 76.19 81 GLU A C 1
ATOM 662 O O . GLU A 1 81 ? -6.746 -7.605 18.640 1.00 76.19 81 GLU A O 1
ATOM 667 N N . VAL A 1 82 ? -7.108 -9.802 18.427 1.00 75.31 82 VAL A N 1
ATOM 668 C CA . VAL A 1 82 ? -6.115 -9.951 17.352 1.00 75.31 82 VAL A CA 1
ATOM 669 C C . VAL A 1 82 ? -6.549 -9.189 16.105 1.00 75.31 82 VAL A C 1
ATOM 671 O O . VAL A 1 82 ? -5.702 -8.702 15.360 1.00 75.31 82 VAL A O 1
ATOM 674 N N . PHE A 1 83 ? -7.854 -9.084 15.845 1.00 73.81 83 PHE A N 1
ATOM 675 C CA . PHE A 1 83 ? -8.333 -8.344 14.687 1.00 73.81 83 PHE A CA 1
ATOM 676 C C . PHE A 1 83 ? -8.107 -6.840 14.821 1.00 73.81 83 PHE A C 1
ATOM 678 O O . PHE A 1 83 ? -7.633 -6.226 13.859 1.00 73.81 83 PHE A O 1
ATOM 685 N N . ASP A 1 84 ? -8.413 -6.257 15.980 1.00 76.88 84 ASP A N 1
ATOM 686 C CA . ASP A 1 84 ? -8.181 -4.833 16.208 1.00 76.88 84 ASP A CA 1
ATOM 687 C C . ASP A 1 84 ? -6.688 -4.506 16.098 1.00 76.88 84 ASP A C 1
ATOM 689 O O . ASP A 1 84 ? -6.334 -3.626 15.304 1.00 76.88 84 ASP A O 1
ATOM 693 N N . ASP A 1 85 ? -5.830 -5.300 16.750 1.00 77.06 85 ASP A N 1
ATOM 694 C CA . ASP A 1 85 ? -4.370 -5.141 16.724 1.00 77.06 85 ASP A CA 1
ATOM 695 C C . ASP A 1 85 ? -3.794 -5.275 15.304 1.00 77.06 85 ASP A C 1
ATOM 697 O O . ASP A 1 85 ? -3.048 -4.412 14.834 1.00 77.06 85 ASP A O 1
ATOM 701 N N . ILE A 1 86 ? -4.144 -6.349 14.579 1.00 74.62 86 ILE A N 1
ATOM 702 C CA . ILE A 1 86 ? -3.636 -6.576 13.215 1.00 74.62 86 ILE A CA 1
ATOM 703 C C . ILE A 1 86 ? -4.113 -5.473 12.283 1.00 74.62 86 ILE A C 1
ATOM 705 O O . ILE A 1 86 ? -3.352 -5.024 11.420 1.00 74.62 86 ILE A O 1
ATOM 709 N N . THR A 1 87 ? -5.370 -5.050 12.413 1.00 72.38 87 THR A N 1
ATOM 710 C CA . THR A 1 87 ? -5.896 -4.073 11.470 1.00 72.38 87 THR A CA 1
ATOM 711 C C . THR A 1 87 ? -5.371 -2.680 11.764 1.00 72.38 87 THR A C 1
ATOM 713 O O . THR A 1 87 ? -5.096 -1.947 10.821 1.00 72.38 87 THR A O 1
ATOM 716 N N . GLU A 1 88 ? -5.173 -2.312 13.029 1.00 79.06 88 GLU A N 1
ATOM 717 C CA . GLU A 1 88 ? -4.468 -1.080 13.389 1.00 79.06 88 GLU A CA 1
ATOM 718 C C . GLU A 1 88 ? -3.026 -1.084 12.866 1.00 79.06 88 GLU A C 1
ATOM 720 O O . GLU A 1 88 ? -2.647 -0.160 12.147 1.00 79.06 88 GLU A O 1
ATOM 725 N N . ALA A 1 89 ? -2.275 -2.169 13.070 1.00 77.81 89 ALA A N 1
ATOM 726 C CA . ALA A 1 89 ? -0.925 -2.300 12.519 1.00 77.81 89 ALA A CA 1
ATOM 727 C C . ALA A 1 89 ? -0.899 -2.204 10.980 1.00 77.81 89 ALA A C 1
ATOM 729 O O . ALA A 1 89 ? 0.004 -1.597 10.400 1.00 77.81 89 ALA A O 1
ATOM 730 N N . LEU A 1 90 ? -1.897 -2.776 10.297 1.00 74.56 90 LEU A N 1
ATOM 731 C CA . LEU A 1 90 ? -2.030 -2.670 8.844 1.00 74.56 90 LEU A CA 1
ATOM 732 C C . LEU A 1 90 ? -2.355 -1.234 8.408 1.00 74.56 90 LEU A C 1
ATOM 734 O O . LEU A 1 90 ? -1.775 -0.757 7.431 1.00 74.56 90 LEU A O 1
ATOM 738 N N . VAL A 1 91 ? -3.244 -0.539 9.127 1.00 75.12 91 VAL A N 1
ATOM 739 C CA . VAL A 1 91 ? -3.577 0.872 8.870 1.00 75.12 91 VAL A CA 1
ATOM 740 C C . VAL A 1 91 ? -2.327 1.734 8.986 1.00 75.12 91 VAL A C 1
ATOM 742 O O . VAL A 1 91 ? -2.018 2.499 8.070 1.00 75.12 91 VAL A O 1
ATOM 745 N N . GLU A 1 92 ? -1.580 1.578 10.078 1.00 78.94 92 GLU A N 1
ATOM 746 C CA . GLU A 1 92 ? -0.331 2.299 10.307 1.00 78.94 92 GLU A CA 1
ATOM 747 C C . GLU A 1 92 ? 0.711 1.986 9.233 1.00 78.94 92 GLU A C 1
ATOM 749 O O . GLU A 1 92 ? 1.372 2.898 8.733 1.00 78.94 92 GLU A O 1
ATOM 754 N N . ALA A 1 93 ? 0.836 0.721 8.822 1.00 77.75 93 ALA A N 1
ATOM 755 C CA . ALA A 1 93 ? 1.749 0.325 7.756 1.00 77.75 93 ALA A CA 1
ATOM 756 C C . ALA A 1 93 ? 1.377 0.980 6.420 1.00 77.75 93 ALA A C 1
ATOM 758 O O . ALA A 1 93 ? 2.254 1.518 5.745 1.00 77.75 93 ALA A O 1
ATOM 759 N N . ILE A 1 94 ? 0.094 0.988 6.048 1.00 75.94 94 ILE A N 1
ATOM 760 C CA . ILE A 1 94 ? -0.392 1.649 4.827 1.00 75.94 94 ILE A CA 1
ATOM 761 C C . ILE A 1 94 ? -0.137 3.155 4.901 1.00 75.94 94 ILE A C 1
ATOM 763 O O . ILE A 1 94 ? 0.391 3.735 3.950 1.00 75.94 94 ILE A O 1
ATOM 767 N N . TYR A 1 95 ? -0.450 3.785 6.035 1.00 77.06 95 TYR A N 1
ATOM 768 C CA . TYR A 1 95 ? -0.225 5.214 6.239 1.00 77.06 95 TYR A CA 1
ATOM 769 C C . TYR A 1 95 ? 1.263 5.568 6.152 1.00 77.06 95 TYR A C 1
ATOM 771 O O . TYR A 1 95 ? 1.650 6.520 5.475 1.00 77.06 95 TYR A O 1
ATOM 779 N N . LYS A 1 96 ? 2.123 4.759 6.771 1.00 80.62 96 LYS A N 1
ATOM 780 C CA . LYS A 1 96 ? 3.575 4.912 6.696 1.00 80.62 96 LYS A CA 1
ATOM 781 C C . LYS A 1 96 ? 4.083 4.728 5.264 1.00 80.62 96 LYS A C 1
ATOM 783 O O . LYS A 1 96 ?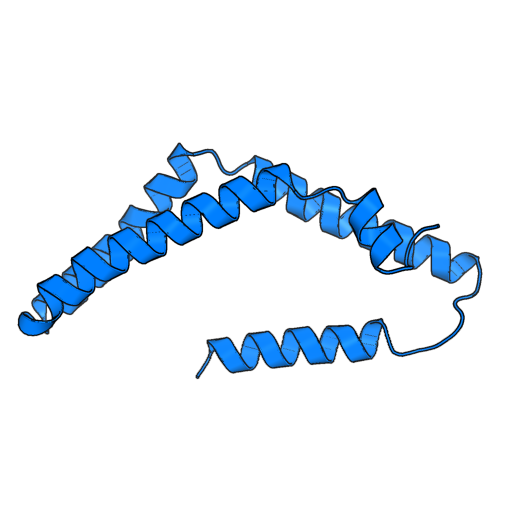 4.845 5.567 4.793 1.00 80.62 96 LYS A O 1
ATOM 788 N N . MET A 1 97 ? 3.630 3.696 4.550 1.00 77.31 97 MET A N 1
ATOM 789 C CA . MET A 1 97 ? 4.005 3.457 3.149 1.00 77.31 97 MET A CA 1
ATOM 790 C C . MET A 1 97 ? 3.578 4.609 2.238 1.00 77.31 97 MET A C 1
ATOM 792 O O . MET A 1 97 ? 4.374 5.051 1.412 1.00 77.31 97 MET A O 1
ATOM 796 N N . LYS A 1 98 ? 2.372 5.158 2.428 1.00 75.62 98 LYS A N 1
ATOM 797 C CA . LYS A 1 98 ? 1.873 6.320 1.674 1.00 75.62 98 LYS A CA 1
ATOM 798 C C . LYS A 1 98 ? 2.849 7.505 1.712 1.00 75.62 98 LYS A C 1
ATOM 800 O O . LYS A 1 98 ? 3.016 8.181 0.699 1.00 75.62 98 LYS A O 1
ATOM 805 N N . HIS A 1 99 ? 3.523 7.724 2.842 1.00 77.31 99 HIS A N 1
ATOM 806 C CA . HIS A 1 99 ? 4.493 8.815 3.034 1.00 77.31 99 HIS A CA 1
ATOM 807 C C . HIS A 1 99 ? 5.949 8.436 2.729 1.00 77.31 99 HIS A C 1
ATOM 809 O O . HIS A 1 99 ? 6.829 9.294 2.780 1.00 77.31 99 HIS A O 1
ATOM 815 N N . GLN A 1 100 ? 6.222 7.164 2.433 1.00 82.38 100 GLN A N 1
ATOM 816 C CA . GLN A 1 100 ? 7.577 6.637 2.227 1.00 82.38 100 GLN A CA 1
ATOM 817 C C . GLN A 1 100 ? 7.852 6.170 0.795 1.00 82.38 100 GLN A C 1
ATOM 819 O O . GLN A 1 100 ? 8.955 5.713 0.504 1.00 82.38 100 GLN A O 1
ATOM 824 N N . ILE A 1 101 ? 6.883 6.299 -0.114 1.00 83.88 101 ILE A N 1
ATOM 825 C CA . ILE A 1 101 ? 7.108 5.999 -1.528 1.00 83.88 101 ILE A CA 1
ATOM 826 C C . ILE A 1 101 ? 7.661 7.238 -2.229 1.00 83.88 101 ILE A C 1
ATOM 828 O O . ILE A 1 101 ? 6.941 8.186 -2.577 1.00 83.88 101 ILE A O 1
ATOM 832 N N . TYR A 1 102 ? 8.969 7.183 -2.451 1.00 88.19 102 TYR A N 1
ATOM 833 C CA . TYR A 1 102 ? 9.745 8.103 -3.271 1.00 88.19 102 TYR A CA 1
ATOM 834 C C . TYR A 1 102 ? 10.216 7.320 -4.500 1.00 88.19 102 TYR A C 1
ATOM 836 O O . TYR A 1 102 ? 11.223 6.620 -4.407 1.00 88.19 102 TYR A O 1
ATOM 844 N N . PRO A 1 103 ? 9.458 7.352 -5.615 1.00 90.25 103 PRO A N 1
ATOM 845 C CA . PRO A 1 103 ? 9.748 6.536 -6.792 1.00 90.25 103 PRO A CA 1
ATOM 846 C C . PRO A 1 103 ? 11.198 6.669 -7.260 1.00 90.25 103 PRO A C 1
ATOM 848 O O . PR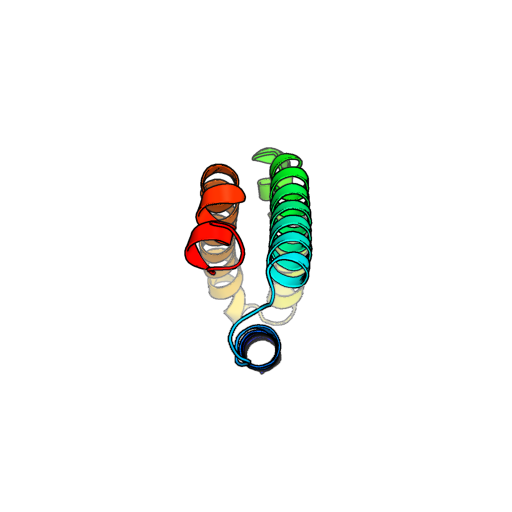O A 1 103 ? 11.849 5.651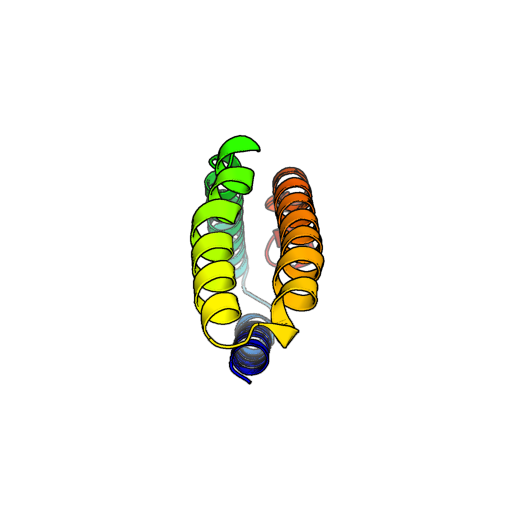 -7.459 1.00 90.25 103 PRO A O 1
ATOM 851 N N . ASP A 1 104 ? 11.729 7.893 -7.319 1.00 91.19 104 ASP A N 1
ATOM 852 C CA . ASP A 1 104 ? 13.110 8.149 -7.739 1.00 91.19 104 ASP A CA 1
ATOM 853 C C . ASP A 1 104 ? 14.133 7.466 -6.819 1.00 91.19 104 ASP A C 1
ATOM 855 O O . ASP A 1 104 ? 15.009 6.748 -7.291 1.00 91.19 104 ASP A O 1
ATOM 859 N N . GLU A 1 105 ? 13.991 7.612 -5.497 1.00 90.19 105 GLU A N 1
ATOM 860 C CA . GLU A 1 105 ? 14.903 6.988 -4.528 1.00 90.19 105 GLU A CA 1
ATOM 861 C C . GLU A 1 105 ? 14.824 5.460 -4.567 1.00 90.19 105 GLU A C 1
ATOM 863 O O . GLU A 1 105 ? 15.843 4.779 -4.451 1.00 90.19 105 GLU A O 1
ATOM 868 N N . ILE A 1 106 ? 13.619 4.908 -4.735 1.00 86.50 106 ILE A N 1
ATOM 869 C CA . ILE A 1 106 ? 13.417 3.461 -4.831 1.00 86.50 106 ILE A CA 1
ATOM 870 C C . ILE A 1 106 ? 14.068 2.933 -6.109 1.00 86.50 106 ILE A C 1
ATOM 872 O O . ILE A 1 106 ? 14.824 1.966 -6.047 1.00 86.50 106 ILE A O 1
ATOM 876 N N . CYS A 1 107 ? 13.820 3.572 -7.250 1.00 88.50 107 CYS A N 1
ATOM 877 C CA . CYS A 1 107 ? 14.360 3.128 -8.529 1.00 88.50 107 CYS A CA 1
ATOM 878 C C . CYS A 1 107 ? 15.878 3.318 -8.622 1.00 88.50 107 CYS A C 1
ATOM 880 O O . CYS A 1 107 ? 16.556 2.447 -9.168 1.00 88.50 107 CYS A O 1
ATOM 882 N N . ALA A 1 108 ? 16.426 4.377 -8.020 1.00 89.38 108 ALA A N 1
ATOM 883 C CA . ALA A 1 108 ? 17.868 4.558 -7.876 1.00 89.38 108 ALA A CA 1
ATOM 884 C C . ALA A 1 108 ? 18.494 3.491 -6.966 1.00 89.38 108 ALA A C 1
ATOM 886 O O . ALA A 1 108 ? 19.520 2.902 -7.298 1.00 89.38 108 ALA A O 1
ATOM 887 N N . LYS A 1 109 ? 17.847 3.165 -5.840 1.00 88.19 109 LYS A N 1
ATOM 888 C CA . LYS A 1 109 ? 18.314 2.112 -4.922 1.00 88.19 109 LYS A CA 1
ATOM 889 C C . LYS A 1 109 ? 18.247 0.707 -5.528 1.00 88.19 109 LYS A C 1
ATOM 891 O O . LYS A 1 109 ? 19.013 -0.161 -5.122 1.00 88.19 109 LYS A O 1
ATOM 896 N N . LEU A 1 110 ? 17.328 0.483 -6.463 1.00 83.94 110 LEU A N 1
ATOM 897 C CA . LEU A 1 110 ? 17.246 -0.745 -7.257 1.00 83.94 110 LEU A CA 1
ATOM 898 C C . LEU A 1 110 ? 18.220 -0.753 -8.446 1.00 83.94 110 LEU A C 1
ATOM 900 O O . LEU A 1 110 ? 18.185 -1.699 -9.226 1.00 83.94 110 LEU A O 1
ATOM 904 N N . GLU A 1 111 ? 19.050 0.286 -8.596 1.00 85.50 111 GLU A N 1
ATOM 905 C CA . GLU A 1 111 ? 19.991 0.462 -9.711 1.00 85.50 111 GLU A CA 1
ATOM 906 C C . GLU A 1 111 ? 19.302 0.427 -11.090 1.00 85.50 111 GLU A C 1
ATOM 908 O O . GLU A 1 111 ? 19.915 0.104 -12.106 1.00 85.50 111 GLU A O 1
ATOM 913 N N . LEU A 1 112 ? 18.007 0.766 -11.130 1.00 84.38 112 LEU A N 1
ATOM 914 C CA . LEU A 1 112 ? 17.237 0.888 -12.368 1.00 84.38 112 LEU A CA 1
ATOM 915 C C . LEU A 1 112 ? 17.291 2.305 -12.934 1.00 84.38 112 LEU A C 1
ATOM 917 O O . LEU A 1 112 ? 17.110 2.475 -14.132 1.00 84.38 112 LEU A O 1
ATOM 921 N N . CYS A 1 113 ? 17.535 3.299 -12.080 1.00 83.56 113 CYS A N 1
ATOM 922 C CA . CYS A 1 113 ? 17.761 4.696 -12.439 1.00 83.56 113 CYS A CA 1
ATOM 923 C C . CYS A 1 113 ? 19.113 5.155 -11.871 1.00 83.56 113 CYS A C 1
ATOM 925 O O . CYS A 1 113 ? 19.537 4.665 -10.825 1.00 83.56 113 CYS A O 1
ATOM 927 N N . LYS A 1 114 ? 19.780 6.091 -12.550 1.00 77.81 114 LYS A N 1
ATOM 928 C CA . LYS A 1 114 ? 21.010 6.741 -12.065 1.00 77.81 114 LYS A CA 1
ATOM 929 C C . LYS A 1 114 ? 20.718 7.969 -11.220 1.00 77.81 114 LYS A C 1
ATOM 931 O O . LYS A 1 114 ? 19.740 8.675 -11.552 1.00 77.81 114 LYS A O 1
#

pLDDT: mean 75.29, std 11.16, range [43.19, 92.31]

InterPro domains:
  IPR008139 Saposin B type domain [PS50015] (28-114)
  IPR011001 Saposin-like [SSF47862] (29-113)